Protein AF-A0A938B2S0-F1 (afdb_monomer_lite)

Structure (mmCIF, N/CA/C/O backbone):
data_AF-A0A938B2S0-F1
#
_entry.id   AF-A0A938B2S0-F1
#
loop_
_atom_site.group_PDB
_atom_site.id
_atom_site.type_symbol
_atom_site.label_atom_id
_atom_site.label_alt_id
_atom_site.label_comp_id
_atom_site.label_asym_id
_atom_site.label_entity_id
_atom_site.label_seq_id
_atom_site.pdbx_PDB_ins_code
_atom_site.Cartn_x
_atom_site.Cartn_y
_atom_site.Cartn_z
_atom_site.occupancy
_atom_site.B_iso_or_equiv
_atom_site.auth_seq_id
_atom_site.auth_comp_id
_atom_site.auth_asym_id
_atom_site.auth_atom_id
_atom_site.pdbx_PDB_model_num
ATOM 1 N N . MET A 1 1 ? -19.448 9.445 3.130 1.00 45.41 1 MET A N 1
ATOM 2 C CA . MET A 1 1 ? -18.515 8.321 3.350 1.00 45.41 1 MET A CA 1
ATOM 3 C C . MET A 1 1 ? -17.276 8.804 4.114 1.00 45.41 1 MET A C 1
ATOM 5 O O . MET A 1 1 ? -16.205 8.912 3.548 1.00 45.41 1 MET A O 1
ATOM 9 N N . ARG A 1 2 ? -17.427 9.226 5.378 1.00 51.12 2 ARG A N 1
ATOM 10 C CA . ARG A 1 2 ? -16.297 9.664 6.237 1.00 51.12 2 ARG A CA 1
ATOM 11 C C . ARG A 1 2 ? -16.435 9.142 7.668 1.00 51.12 2 ARG A C 1
ATOM 13 O O . ARG A 1 2 ? -15.452 8.711 8.243 1.00 51.12 2 ARG A O 1
ATOM 20 N N . ALA A 1 3 ? -17.669 9.067 8.170 1.00 54.56 3 ALA A N 1
ATOM 21 C CA . ALA A 1 3 ? -17.962 8.637 9.538 1.00 54.56 3 ALA A CA 1
ATOM 22 C C . ALA A 1 3 ? -17.474 7.218 9.897 1.00 54.56 3 ALA A C 1
ATOM 24 O O . ALA A 1 3 ? -17.129 6.984 11.046 1.00 54.56 3 ALA A O 1
ATOM 25 N N . TYR A 1 4 ? -17.391 6.289 8.935 1.00 53.88 4 TYR A N 1
ATOM 26 C CA . TYR A 1 4 ? -16.957 4.912 9.216 1.00 53.88 4 TYR A CA 1
ATOM 27 C C . TYR A 1 4 ? -15.473 4.789 9.590 1.00 53.88 4 TYR A C 1
ATOM 29 O O . TYR A 1 4 ? -15.117 3.897 10.347 1.00 53.88 4 TYR A O 1
ATOM 37 N N . PHE A 1 5 ? -14.617 5.687 9.094 1.00 55.47 5 PHE A N 1
ATOM 38 C CA . PHE A 1 5 ? -13.174 5.655 9.369 1.00 55.47 5 PHE A CA 1
ATOM 39 C C . PHE A 1 5 ? -12.789 6.356 10.680 1.00 55.47 5 PHE A C 1
ATOM 41 O O . PHE A 1 5 ? -11.647 6.245 11.113 1.00 55.47 5 PHE A O 1
ATOM 48 N N . GLU A 1 6 ? -13.719 7.098 11.289 1.00 59.97 6 GLU A N 1
ATOM 49 C CA . GLU A 1 6 ? -13.510 7.810 12.558 1.00 59.97 6 GLU A CA 1
ATOM 50 C C . GLU A 1 6 ? -14.090 7.051 13.761 1.00 59.97 6 GLU A C 1
ATOM 52 O O . GLU A 1 6 ? -13.940 7.495 14.900 1.00 59.97 6 GLU A O 1
ATOM 57 N N . LEU A 1 7 ? -14.754 5.912 13.528 1.00 65.38 7 LEU A N 1
ATOM 58 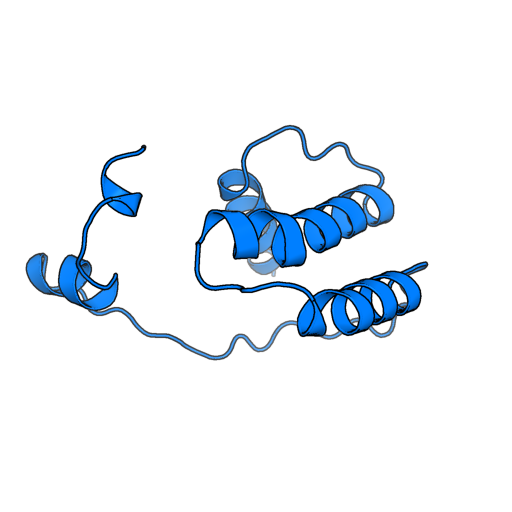C CA . LEU A 1 7 ? -15.275 5.077 14.603 1.00 65.38 7 LEU A CA 1
ATOM 59 C C . LEU A 1 7 ? -14.099 4.453 15.372 1.00 65.38 7 LEU A C 1
ATOM 61 O O . LEU A 1 7 ? -13.256 3.799 14.762 1.00 65.38 7 LEU A O 1
ATOM 65 N N . PRO A 1 8 ? -14.036 4.621 16.705 1.00 61.44 8 PRO A N 1
ATOM 66 C CA . PRO A 1 8 ? -12.963 4.072 17.535 1.00 61.44 8 PRO A CA 1
ATOM 67 C C . PRO A 1 8 ? -13.091 2.556 17.765 1.00 61.44 8 PRO A C 1
ATOM 69 O O . PRO A 1 8 ? -12.354 2.010 18.581 1.00 61.44 8 PRO A O 1
ATOM 72 N N . TYR A 1 9 ? -14.044 1.911 17.093 1.00 65.81 9 TYR A N 1
ATOM 73 C CA . TYR A 1 9 ? -14.421 0.514 17.268 1.00 65.81 9 TYR A CA 1
ATOM 74 C C . TYR A 1 9 ? -13.896 -0.307 16.098 1.00 65.81 9 TYR A C 1
ATOM 76 O O . TYR A 1 9 ? -13.929 0.148 14.947 1.00 65.81 9 TYR A O 1
ATOM 84 N N . ASP A 1 10 ? -13.429 -1.517 16.385 1.00 68.75 10 ASP A N 1
ATOM 85 C CA . ASP A 1 10 ? -12.969 -2.416 15.335 1.00 68.75 10 ASP A CA 1
ATOM 86 C C . ASP A 1 10 ? -14.155 -2.842 14.441 1.00 68.75 10 ASP A C 1
ATOM 88 O O . ASP A 1 10 ? -15.323 -2.839 14.838 1.00 68.75 10 ASP A O 1
ATOM 92 N N . THR A 1 11 ? -13.878 -3.155 13.172 1.00 72.12 11 THR A N 1
ATOM 93 C CA . THR A 1 11 ? -14.922 -3.423 12.161 1.00 72.12 11 THR A CA 1
ATOM 94 C C . THR A 1 11 ? -15.854 -4.574 12.554 1.00 72.12 11 THR A C 1
ATOM 96 O O . THR A 1 11 ? -17.040 -4.553 12.236 1.00 72.12 11 THR A O 1
ATOM 99 N N . ASP A 1 12 ? -15.328 -5.577 13.243 1.00 74.19 12 ASP A N 1
ATOM 100 C CA . ASP A 1 12 ? -16.071 -6.699 13.806 1.00 74.19 12 ASP A CA 1
ATOM 101 C C . ASP A 1 12 ? -16.993 -6.289 14.962 1.00 74.19 12 ASP A C 1
ATOM 103 O O . ASP A 1 12 ? -18.110 -6.798 15.030 1.00 74.19 12 ASP A O 1
ATOM 107 N N . GLU A 1 13 ? -16.591 -5.337 15.807 1.00 71.94 13 GLU A N 1
ATOM 108 C CA . GLU A 1 13 ? -17.453 -4.781 16.862 1.00 71.94 13 GLU A CA 1
ATOM 109 C C . GLU A 1 13 ? -18.625 -3.995 16.266 1.00 71.94 13 GLU A C 1
ATOM 111 O O . GLU A 1 13 ? -19.769 -4.185 16.676 1.00 71.94 13 GLU A O 1
ATOM 116 N N . ILE A 1 14 ? -18.354 -3.177 15.244 1.00 79.12 14 ILE A N 1
ATOM 117 C CA . ILE A 1 14 ? -19.389 -2.415 14.532 1.00 79.12 14 ILE A CA 1
ATOM 118 C C . ILE A 1 14 ? -20.412 -3.366 13.900 1.00 79.12 14 ILE A C 1
ATOM 120 O O . ILE A 1 14 ? -21.613 -3.142 14.011 1.00 79.12 14 ILE A O 1
ATOM 124 N N . LEU A 1 15 ? -19.956 -4.428 13.230 1.00 76.75 15 LEU A N 1
ATOM 125 C CA . LEU A 1 15 ? -20.843 -5.376 12.545 1.00 76.75 15 LEU A CA 1
ATOM 126 C C . LEU A 1 15 ? -21.660 -6.232 13.525 1.00 76.75 15 LEU A C 1
ATOM 128 O O . LEU A 1 15 ? -22.826 -6.526 13.250 1.00 76.75 15 LEU A O 1
ATOM 132 N N . ALA A 1 16 ? -21.100 -6.556 14.694 1.00 81.19 16 ALA A N 1
ATOM 133 C CA . ALA A 1 16 ? -21.799 -7.310 15.729 1.00 81.19 16 ALA A CA 1
ATOM 134 C C . ALA A 1 16 ? -23.032 -6.572 16.287 1.00 81.19 16 ALA A C 1
ATOM 136 O O . ALA A 1 16 ? -24.013 -7.230 16.642 1.00 81.19 16 ALA A O 1
ATOM 137 N N . GLU A 1 17 ? -23.041 -5.231 16.317 1.00 81.50 17 GLU A N 1
ATOM 138 C CA . GLU A 1 17 ? -24.219 -4.447 16.738 1.00 81.50 17 GLU A CA 1
ATOM 139 C C . GLU A 1 17 ? -25.437 -4.651 15.824 1.00 81.50 17 GLU A C 1
ATOM 141 O O . GLU A 1 17 ? -26.580 -4.525 16.268 1.00 81.50 17 GLU A O 1
ATOM 146 N N . PHE A 1 18 ? -25.210 -5.016 14.562 1.00 82.62 18 PHE A N 1
ATOM 147 C CA . PHE A 1 18 ? -26.267 -5.285 13.587 1.00 82.62 18 PHE A CA 1
ATOM 148 C C . PHE A 1 18 ? -26.660 -6.769 13.525 1.00 82.62 18 PHE A C 1
ATOM 150 O O . PHE A 1 18 ? -27.551 -7.138 12.762 1.00 82.62 18 PHE A O 1
ATOM 157 N N . GLY A 1 19 ? -26.040 -7.615 14.356 1.00 81.06 19 GLY A N 1
ATOM 158 C CA . GLY A 1 19 ? -26.232 -9.066 14.341 1.00 81.06 19 GLY A CA 1
ATOM 159 C C . GLY A 1 19 ? -25.447 -9.785 13.240 1.00 81.06 19 GLY A C 1
ATOM 160 O O . GLY A 1 19 ? -25.680 -10.974 13.025 1.00 81.06 19 GLY A O 1
ATOM 161 N N . ASP A 1 20 ? -24.519 -9.092 12.572 1.00 77.12 20 ASP A N 1
ATOM 162 C CA . ASP A 1 20 ? -23.661 -9.646 11.528 1.00 77.12 20 ASP A CA 1
ATOM 163 C C . ASP A 1 20 ? -22.289 -10.067 12.081 1.00 77.12 20 ASP A C 1
ATOM 165 O O . ASP A 1 20 ? -21.778 -9.525 13.060 1.00 77.12 20 ASP A O 1
ATOM 169 N N . THR A 1 21 ? -21.658 -11.049 11.434 1.00 72.81 21 THR A N 1
ATOM 170 C CA . THR A 1 21 ? -20.332 -11.556 11.822 1.00 72.81 21 THR A CA 1
ATOM 171 C C . THR A 1 21 ? -19.302 -11.311 10.728 1.00 72.81 21 THR A C 1
ATOM 173 O O . THR A 1 21 ? -19.490 -11.730 9.584 1.00 72.81 21 THR A O 1
ATOM 176 N N . PHE A 1 22 ? -18.168 -10.708 11.084 1.00 73.19 22 PHE A N 1
ATOM 177 C CA . PHE A 1 22 ? -17.044 -10.502 10.175 1.00 73.19 22 PHE A CA 1
ATOM 178 C C . PHE A 1 22 ? -16.090 -11.700 10.188 1.00 73.19 22 PHE A C 1
ATOM 180 O O . PHE A 1 22 ? -15.561 -12.072 11.233 1.00 73.19 22 PHE A O 1
ATOM 187 N N . THR A 1 23 ? -15.827 -12.292 9.021 1.00 73.00 23 THR A N 1
ATOM 188 C CA . THR A 1 23 ? -14.876 -13.408 8.899 1.00 73.00 23 THR A CA 1
ATOM 189 C C . THR A 1 23 ? -13.728 -13.033 7.972 1.00 73.00 23 THR A C 1
ATOM 191 O O . THR A 1 23 ? -13.938 -12.692 6.810 1.00 73.00 23 THR A O 1
ATOM 194 N N . ARG A 1 24 ? -12.487 -13.154 8.457 1.00 74.38 24 ARG A N 1
ATOM 195 C CA . ARG A 1 24 ? -11.281 -13.061 7.622 1.00 74.38 24 ARG A CA 1
ATOM 196 C C . ARG A 1 24 ? -10.872 -14.444 7.140 1.00 74.38 24 ARG A C 1
ATOM 198 O O . ARG A 1 24 ? -10.303 -15.231 7.893 1.00 74.38 24 ARG A O 1
ATOM 205 N N . THR A 1 25 ? -11.109 -14.722 5.866 1.00 75.31 25 THR A N 1
ATOM 206 C CA . THR A 1 25 ? -10.636 -15.945 5.210 1.00 75.31 25 THR A CA 1
ATOM 207 C C . THR A 1 25 ? -9.456 -15.654 4.298 1.00 75.31 25 THR A C 1
ATOM 209 O O . THR A 1 25 ? -9.396 -14.618 3.636 1.00 75.31 25 THR A O 1
ATOM 212 N N . ARG A 1 26 ? -8.508 -16.590 4.220 1.00 70.06 26 ARG A N 1
ATOM 213 C CA . ARG A 1 26 ? -7.394 -16.488 3.276 1.00 70.06 26 ARG A CA 1
ATOM 214 C C . ARG A 1 26 ? -7.916 -16.724 1.860 1.00 70.06 26 ARG A C 1
ATOM 216 O O . ARG A 1 26 ? -8.351 -17.828 1.549 1.00 70.06 26 ARG A O 1
ATOM 223 N N . LEU A 1 27 ? -7.845 -15.708 1.008 1.00 68.06 27 LEU A N 1
ATOM 224 C CA . LEU A 1 27 ? -8.190 -15.846 -0.405 1.00 68.06 27 LEU A CA 1
ATOM 225 C C . LEU A 1 27 ? -7.105 -16.655 -1.129 1.00 68.06 27 LEU A C 1
ATOM 227 O O . LEU A 1 27 ? -5.921 -16.303 -1.099 1.00 68.06 27 LEU A O 1
ATOM 231 N N . ALA A 1 28 ? -7.506 -17.747 -1.777 1.00 68.81 28 ALA A N 1
ATOM 232 C CA . ALA A 1 28 ? -6.651 -18.509 -2.679 1.00 68.81 28 ALA A CA 1
ATOM 233 C C . ALA A 1 28 ? -6.700 -17.866 -4.071 1.00 68.81 28 ALA A C 1
ATOM 235 O O . ALA A 1 28 ? -7.398 -18.334 -4.963 1.00 68.81 28 ALA A O 1
ATOM 236 N N . LEU A 1 29 ? -5.987 -16.752 -4.234 1.00 67.75 29 LEU A N 1
ATOM 237 C CA . LEU A 1 29 ? -5.939 -16.052 -5.516 1.00 67.75 29 LEU A CA 1
ATOM 238 C C . LEU A 1 29 ? -5.131 -16.865 -6.546 1.00 67.75 29 LEU A C 1
ATOM 240 O O . LEU A 1 29 ? -4.079 -17.418 -6.188 1.00 67.75 29 LEU A O 1
ATOM 244 N N . PRO A 1 30 ? -5.583 -16.934 -7.814 1.00 71.00 30 PRO A N 1
ATOM 245 C CA . PRO A 1 30 ? -4.845 -17.612 -8.869 1.00 71.00 30 PRO A CA 1
ATOM 246 C C . PRO A 1 30 ? -3.456 -16.988 -9.017 1.00 71.00 30 PRO A C 1
ATOM 248 O O . PRO A 1 30 ? -3.292 -15.769 -9.099 1.00 71.00 30 PRO A O 1
ATOM 251 N N . ARG A 1 31 ? -2.426 -17.837 -9.023 1.00 73.75 31 ARG A N 1
ATOM 252 C CA . ARG A 1 31 ? -1.041 -17.387 -9.167 1.00 73.75 31 ARG A CA 1
ATOM 253 C C . ARG A 1 31 ? -0.707 -17.248 -10.640 1.00 73.75 31 ARG A C 1
ATOM 255 O O . ARG A 1 31 ? -0.761 -18.213 -11.395 1.00 73.75 31 ARG A O 1
ATOM 262 N N . SER A 1 32 ? -0.306 -16.049 -11.031 1.00 77.56 32 SER A N 1
ATOM 263 C CA . SER A 1 32 ? 0.308 -15.820 -12.330 1.00 77.56 32 SER A CA 1
ATOM 264 C C . SER A 1 32 ? 1.802 -16.125 -12.248 1.00 77.56 32 SER A C 1
ATOM 266 O O . SER A 1 32 ? 2.475 -15.680 -11.322 1.00 77.56 32 SER A O 1
ATOM 268 N N . HIS A 1 33 ? 2.327 -16.865 -13.224 1.00 80.56 33 HIS A N 1
ATOM 269 C CA . HIS A 1 33 ? 3.773 -17.035 -13.425 1.00 80.56 33 HIS A CA 1
ATOM 270 C C . HIS A 1 33 ? 4.331 -16.001 -14.415 1.00 80.56 33 HIS A C 1
ATOM 272 O O . HIS A 1 33 ? 5.475 -16.108 -14.848 1.00 80.56 33 HIS A O 1
ATOM 278 N N . ARG A 1 34 ? 3.514 -15.021 -14.828 1.00 82.06 34 ARG A N 1
ATOM 279 C CA . ARG A 1 34 ? 3.968 -13.956 -15.721 1.00 82.06 34 ARG A CA 1
ATOM 280 C C . ARG A 1 34 ? 4.976 -13.087 -14.990 1.00 82.06 34 ARG A C 1
ATOM 282 O O . ARG A 1 34 ? 4.721 -12.639 -13.874 1.00 82.06 34 ARG A O 1
ATOM 289 N N . GLU A 1 35 ? 6.080 -12.799 -15.661 1.00 81.38 35 GLU A N 1
ATOM 290 C CA . GLU A 1 35 ? 7.013 -11.787 -15.194 1.00 81.38 35 GLU A CA 1
ATOM 291 C C . GLU A 1 35 ? 6.352 -10.414 -15.307 1.00 81.38 35 GLU A C 1
ATOM 293 O O . GLU A 1 35 ? 6.005 -9.952 -16.395 1.00 81.38 35 GLU A O 1
ATOM 298 N N . LEU A 1 36 ? 6.133 -9.778 -14.157 1.00 84.12 36 LEU A N 1
ATOM 299 C CA . LEU A 1 36 ? 5.589 -8.431 -14.087 1.00 84.12 36 LEU A CA 1
ATOM 300 C C . LEU A 1 36 ? 6.756 -7.438 -14.013 1.00 84.12 36 LEU A C 1
ATOM 302 O O . LEU A 1 36 ? 7.471 -7.408 -13.0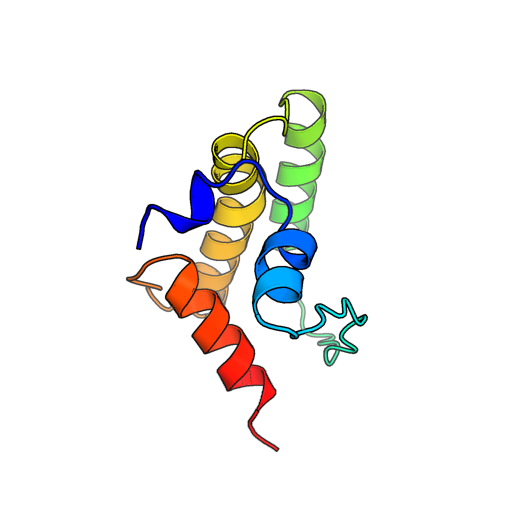03 1.00 84.12 36 LEU A O 1
ATOM 306 N N . PRO A 1 37 ? 6.977 -6.619 -15.056 1.00 83.75 37 PRO A N 1
ATOM 307 C CA . PRO A 1 37 ? 8.093 -5.688 -15.075 1.00 83.75 37 PRO A CA 1
ATOM 308 C C . PRO A 1 37 ? 7.994 -4.687 -13.918 1.00 83.75 37 PRO A C 1
ATOM 310 O O . PRO A 1 37 ? 6.961 -4.060 -13.676 1.00 83.75 37 PRO A O 1
ATOM 313 N N . GLY A 1 38 ? 9.100 -4.536 -13.188 1.00 85.44 38 GLY A N 1
ATOM 314 C CA . GLY A 1 38 ? 9.206 -3.610 -12.061 1.00 85.44 38 GLY A CA 1
ATOM 315 C C . GLY A 1 38 ? 8.611 -4.105 -10.738 1.00 85.44 38 GLY A C 1
ATOM 316 O O . GLY A 1 38 ? 8.651 -3.353 -9.766 1.00 85.44 38 GLY A O 1
ATOM 317 N N . LEU A 1 39 ? 8.117 -5.349 -10.656 1.00 88.88 39 LEU A N 1
ATOM 318 C CA . LEU A 1 39 ? 7.659 -5.934 -9.388 1.00 88.88 39 LEU A CA 1
ATOM 319 C C . LEU A 1 39 ? 8.808 -6.080 -8.377 1.00 88.88 39 LEU A C 1
ATOM 321 O O . LEU A 1 39 ? 8.653 -5.714 -7.217 1.00 88.88 39 LEU A O 1
ATOM 325 N N . GLN A 1 40 ? 9.982 -6.532 -8.828 1.00 89.56 40 GLN A N 1
ATOM 326 C CA . GLN A 1 40 ? 11.176 -6.632 -7.979 1.00 89.56 40 GLN A CA 1
ATOM 327 C C . GLN A 1 40 ? 11.625 -5.259 -7.457 1.00 89.56 40 GLN A C 1
ATOM 329 O O . GLN A 1 40 ? 11.975 -5.124 -6.289 1.00 89.56 40 GLN A O 1
ATOM 334 N N . ALA A 1 41 ? 11.569 -4.227 -8.302 1.00 91.50 41 ALA A N 1
ATOM 335 C CA . ALA A 1 41 ? 11.911 -2.864 -7.902 1.00 91.50 41 ALA A CA 1
ATOM 336 C C . ALA A 1 41 ? 10.918 -2.307 -6.868 1.00 91.50 41 ALA A C 1
ATOM 338 O O . ALA A 1 41 ? 11.331 -1.676 -5.898 1.00 91.50 41 ALA A O 1
ATOM 339 N N . LEU A 1 42 ? 9.616 -2.580 -7.037 1.00 90.50 42 LEU A N 1
ATOM 340 C CA . LEU A 1 42 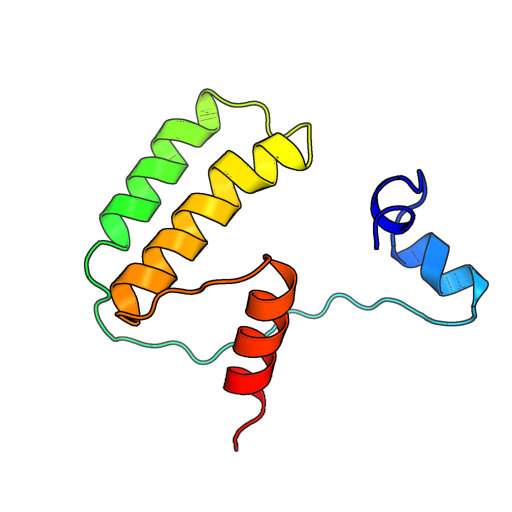? 8.596 -2.219 -6.049 1.00 90.50 42 LEU A CA 1
ATOM 341 C C . LEU A 1 42 ? 8.856 -2.912 -4.705 1.00 90.50 42 LEU A C 1
ATOM 343 O O . LEU A 1 42 ? 8.804 -2.261 -3.666 1.00 90.50 42 LEU A O 1
ATOM 347 N N . GLN A 1 43 ? 9.167 -4.210 -4.724 1.00 89.75 43 GLN A N 1
ATOM 348 C CA . GLN A 1 43 ? 9.501 -4.956 -3.513 1.00 89.75 43 GLN A CA 1
ATOM 349 C C . GLN A 1 43 ? 10.699 -4.329 -2.787 1.00 89.75 43 GLN A C 1
ATOM 351 O O . GLN A 1 43 ? 10.602 -4.024 -1.602 1.00 89.75 43 GLN A O 1
ATOM 356 N N . GLN A 1 44 ? 11.792 -4.072 -3.509 1.00 92.69 44 GLN A N 1
ATOM 357 C CA . GLN A 1 44 ? 12.992 -3.448 -2.948 1.00 92.69 44 GLN A CA 1
ATOM 358 C C . GLN A 1 44 ? 12.704 -2.065 -2.355 1.00 92.69 44 GLN A C 1
ATOM 360 O O . GLN A 1 44 ? 13.207 -1.743 -1.284 1.00 92.69 44 GLN A O 1
ATOM 365 N N . GLN A 1 45 ? 11.875 -1.253 -3.017 1.00 91.44 45 GLN A N 1
ATOM 366 C CA . GLN A 1 45 ? 11.473 0.057 -2.505 1.00 91.44 45 GLN A CA 1
ATOM 367 C C . GLN A 1 45 ? 10.702 -0.062 -1.184 1.00 91.44 45 GLN A C 1
ATOM 369 O O . GLN A 1 45 ? 10.988 0.678 -0.240 1.00 91.44 45 GLN A O 1
ATOM 374 N N . LEU A 1 46 ? 9.725 -0.970 -1.112 1.00 89.50 46 LEU A N 1
ATOM 375 C CA . LEU A 1 46 ? 8.928 -1.186 0.096 1.00 89.50 46 LEU A CA 1
ATOM 376 C C . LEU A 1 46 ? 9.811 -1.681 1.247 1.00 89.50 46 LEU A C 1
ATOM 378 O O . LEU A 1 46 ? 9.779 -1.107 2.333 1.00 89.50 46 LEU A O 1
ATOM 382 N N . GLU A 1 47 ? 10.655 -2.681 0.992 1.00 90.69 47 GLU A N 1
ATOM 383 C CA . GLU A 1 47 ? 11.603 -3.222 1.973 1.00 90.69 47 GLU A CA 1
ATOM 384 C C . GLU A 1 47 ? 12.609 -2.169 2.454 1.00 90.69 47 GLU A C 1
ATOM 386 O O . GLU A 1 47 ? 12.922 -2.124 3.641 1.00 90.69 47 GLU A O 1
ATOM 391 N N . ALA A 1 48 ? 13.074 -1.286 1.567 1.00 89.25 48 ALA A N 1
ATOM 392 C CA . ALA A 1 48 ? 13.980 -0.201 1.928 1.00 89.25 48 ALA A CA 1
ATOM 393 C C . ALA A 1 48 ? 13.292 0.905 2.736 1.00 89.25 48 ALA A C 1
ATOM 395 O O . ALA A 1 48 ? 13.945 1.547 3.549 1.00 89.25 48 ALA A O 1
ATOM 396 N N . THR A 1 49 ? 11.997 1.144 2.521 1.00 85.62 49 THR A N 1
ATOM 397 C CA . THR A 1 49 ? 11.262 2.246 3.166 1.00 85.62 49 THR A CA 1
ATOM 398 C C . THR A 1 49 ? 10.721 1.842 4.538 1.00 85.62 49 THR A C 1
ATOM 400 O O . THR A 1 49 ? 10.736 2.653 5.462 1.00 85.62 49 THR A O 1
ATOM 403 N N . LEU A 1 50 ? 10.297 0.582 4.694 1.00 84.88 50 LEU A N 1
ATOM 404 C CA . LEU A 1 50 ? 9.695 0.031 5.916 1.00 84.88 50 LEU A CA 1
ATOM 405 C C . LEU A 1 50 ? 10.468 0.325 7.221 1.00 84.88 50 LEU A C 1
ATOM 407 O O . LEU A 1 50 ? 9.818 0.662 8.208 1.00 84.88 50 LEU A O 1
ATOM 411 N N . PRO A 1 51 ? 11.813 0.250 7.277 1.00 86.81 51 PRO A N 1
ATOM 412 C CA . PRO A 1 51 ? 12.562 0.545 8.501 1.00 86.81 51 PRO A CA 1
ATOM 413 C C . PRO A 1 51 ? 12.529 2.017 8.932 1.00 86.81 51 PRO A C 1
ATOM 415 O O . PRO A 1 51 ? 12.799 2.316 10.093 1.00 86.81 51 PRO A O 1
ATOM 418 N N . TYR A 1 52 ? 12.237 2.940 8.012 1.00 83.19 52 TYR A N 1
ATOM 419 C CA . TYR A 1 52 ? 12.336 4.387 8.240 1.00 83.19 52 TYR A CA 1
ATOM 420 C C . TYR A 1 52 ? 10.981 5.057 8.471 1.00 83.19 52 TYR A C 1
ATOM 422 O O . TYR A 1 52 ? 10.911 6.281 8.581 1.00 83.19 52 TYR A O 1
ATOM 430 N N . VAL A 1 53 ? 9.904 4.275 8.528 1.00 76.69 53 VAL A N 1
ATOM 431 C CA . VAL A 1 53 ? 8.539 4.790 8.571 1.00 76.69 53 VAL A CA 1
ATOM 432 C C . VAL A 1 53 ? 7.699 4.091 9.627 1.00 76.69 53 VAL A C 1
ATOM 434 O O . VAL A 1 53 ? 7.666 2.867 9.734 1.00 76.69 53 VAL A O 1
ATOM 437 N N . THR A 1 54 ? 6.964 4.884 10.399 1.00 73.56 54 THR A N 1
ATOM 438 C CA . THR A 1 54 ? 6.029 4.363 11.392 1.00 73.56 54 THR A CA 1
ATOM 439 C C . THR A 1 54 ? 4.668 4.170 10.733 1.00 73.56 54 THR A C 1
ATOM 441 O O . THR A 1 54 ? 3.976 5.135 10.419 1.00 73.56 54 THR A O 1
ATOM 444 N N . LEU A 1 55 ? 4.247 2.918 10.547 1.00 75.94 55 LEU A N 1
ATOM 445 C CA . LEU A 1 55 ? 2.922 2.564 10.012 1.00 75.94 55 LEU A CA 1
ATOM 446 C C . LEU A 1 55 ? 1.802 2.707 11.063 1.00 75.94 55 LEU A C 1
ATOM 448 O O . LEU A 1 55 ? 0.853 1.925 11.091 1.00 75.94 55 LEU A O 1
ATOM 452 N N . SER A 1 56 ? 1.934 3.671 11.974 1.00 72.94 56 SER A N 1
ATOM 453 C CA . SER A 1 56 ? 1.037 3.865 13.116 1.00 72.94 56 SER A CA 1
ATOM 454 C C . SER A 1 56 ? -0.259 4.594 12.759 1.00 72.94 56 SER A C 1
ATOM 456 O O . SER A 1 56 ? -1.186 4.580 13.562 1.00 72.94 56 SER A O 1
ATOM 458 N N . SER A 1 57 ? -0.349 5.206 11.574 1.00 68.75 57 SER A N 1
ATOM 459 C CA . SER A 1 57 ? -1.571 5.838 11.069 1.00 68.75 57 SER A CA 1
ATOM 460 C C . SER A 1 57 ? -2.036 5.205 9.761 1.00 68.75 57 SER A C 1
ATOM 462 O O . SER A 1 57 ? -1.230 4.730 8.957 1.00 68.75 57 SER A O 1
ATOM 464 N N . GLU A 1 58 ? -3.346 5.239 9.522 1.00 70.31 58 GLU A N 1
ATOM 465 C CA . GLU A 1 58 ? -3.935 4.784 8.258 1.00 70.31 58 GLU A CA 1
ATOM 466 C C . GLU A 1 58 ? -3.410 5.579 7.058 1.00 70.31 58 GLU A C 1
ATOM 468 O O . GLU A 1 58 ? -3.160 5.001 6.003 1.00 70.31 58 GLU A O 1
ATOM 473 N N . THR A 1 59 ? -3.145 6.878 7.227 1.00 69.38 59 THR A N 1
ATOM 474 C CA . THR A 1 59 ? -2.514 7.708 6.190 1.00 69.38 59 THR A CA 1
ATOM 475 C C . THR A 1 59 ? -1.120 7.198 5.837 1.00 69.38 59 THR A C 1
ATOM 477 O O . THR A 1 59 ? -0.832 6.991 4.662 1.00 69.38 59 THR A O 1
ATOM 480 N N . ALA A 1 60 ? -0.278 6.907 6.838 1.00 70.69 60 ALA A N 1
ATOM 481 C CA . ALA A 1 60 ? 1.062 6.373 6.602 1.00 70.69 60 ALA A CA 1
ATOM 482 C C . ALA A 1 60 ? 0.999 5.011 5.896 1.00 70.69 60 ALA A C 1
ATOM 484 O O . ALA A 1 60 ? 1.712 4.785 4.922 1.00 70.69 60 ALA A O 1
ATOM 485 N N . LYS A 1 61 ? 0.094 4.119 6.319 1.00 75.12 61 LYS A N 1
ATOM 486 C CA . LYS A 1 61 ? -0.135 2.836 5.635 1.00 75.12 61 LYS A CA 1
ATOM 487 C C . LYS A 1 61 ? -0.568 3.040 4.180 1.00 75.12 61 LYS A C 1
ATOM 489 O O . LYS A 1 61 ? -0.038 2.368 3.292 1.00 75.12 61 LYS A O 1
ATOM 494 N N . ARG A 1 62 ? -1.491 3.973 3.919 1.00 78.88 62 ARG A N 1
ATOM 495 C CA . ARG A 1 62 ? -1.977 4.275 2.565 1.00 78.88 62 ARG A CA 1
ATOM 496 C C . ARG A 1 62 ? -0.870 4.793 1.661 1.00 78.88 62 ARG A C 1
ATOM 498 O O . ARG A 1 62 ? -0.703 4.275 0.565 1.00 78.88 62 ARG A O 1
ATOM 505 N N . GLU A 1 63 ? -0.107 5.777 2.108 1.00 79.62 63 GLU A N 1
ATOM 506 C CA . GLU A 1 63 ? 0.897 6.432 1.266 1.00 79.62 63 GLU A CA 1
ATOM 507 C C . GLU A 1 63 ? 2.136 5.563 1.036 1.00 79.62 63 GLU A C 1
ATOM 509 O O . GLU A 1 63 ? 2.719 5.591 -0.044 1.00 79.62 63 GLU A O 1
ATOM 514 N N . ILE A 1 64 ? 2.529 4.767 2.031 1.00 83.75 64 ILE A N 1
ATOM 515 C CA . ILE A 1 64 ? 3.797 4.030 2.001 1.00 83.75 64 ILE A CA 1
ATOM 516 C C . ILE A 1 64 ? 3.625 2.630 1.425 1.00 83.75 64 ILE A C 1
ATOM 518 O O . ILE A 1 64 ? 4.516 2.147 0.730 1.00 83.75 64 ILE A O 1
ATOM 522 N N . LEU A 1 65 ? 2.506 1.962 1.715 1.00 81.50 65 LEU A N 1
ATOM 523 C CA . LEU A 1 65 ? 2.272 0.593 1.259 1.00 81.50 65 LEU A CA 1
ATOM 524 C C . LEU A 1 65 ? 1.294 0.549 0.094 1.00 81.50 65 LEU A C 1
ATOM 526 O O . LEU A 1 65 ? 1.584 -0.069 -0.925 1.00 81.50 65 LEU A O 1
ATOM 530 N N . ILE A 1 66 ? 0.138 1.198 0.228 1.00 81.44 66 ILE A N 1
ATOM 531 C CA . ILE A 1 66 ? -0.965 1.014 -0.722 1.00 81.44 66 ILE A CA 1
ATOM 532 C C . ILE A 1 66 ? -0.706 1.790 -2.019 1.00 81.44 66 ILE A C 1
ATOM 534 O O . ILE A 1 66 ? -0.761 1.204 -3.098 1.00 81.44 66 ILE A O 1
ATOM 538 N N . ALA A 1 67 ? -0.362 3.076 -1.941 1.00 83.62 67 ALA A N 1
ATOM 539 C CA . ALA A 1 67 ? -0.183 3.932 -3.113 1.00 83.62 67 ALA A CA 1
ATOM 540 C C . ALA A 1 67 ? 0.898 3.425 -4.095 1.00 83.62 67 ALA A C 1
ATOM 542 O O . ALA A 1 67 ? 0.615 3.374 -5.295 1.00 83.62 67 ALA A O 1
ATOM 543 N N . PRO A 1 68 ? 2.091 2.962 -3.657 1.00 85.56 68 PRO A N 1
ATOM 544 C CA . PRO A 1 68 ? 3.096 2.424 -4.576 1.00 85.56 68 PRO A CA 1
ATOM 545 C C . PRO A 1 68 ? 2.641 1.143 -5.287 1.00 85.56 68 PRO A C 1
ATOM 547 O O . PRO A 1 68 ? 2.982 0.922 -6.451 1.00 85.56 68 PRO A O 1
ATOM 550 N N . ILE A 1 69 ? 1.852 0.305 -4.606 1.00 87.25 69 ILE A N 1
ATOM 551 C CA . ILE A 1 69 ? 1.282 -0.914 -5.189 1.00 87.25 69 ILE A CA 1
ATOM 552 C C . ILE A 1 69 ? 0.240 -0.549 -6.247 1.00 87.25 69 ILE A C 1
ATOM 554 O O . ILE A 1 69 ? 0.302 -1.068 -7.360 1.00 87.25 69 ILE A O 1
ATOM 558 N N . LEU A 1 70 ? -0.676 0.372 -5.936 1.00 82.81 70 LEU A N 1
ATOM 559 C CA . LEU A 1 70 ? -1.703 0.821 -6.878 1.00 82.81 70 LEU A CA 1
ATOM 560 C C . LEU A 1 70 ? -1.085 1.469 -8.119 1.00 82.81 70 LEU A C 1
ATOM 562 O O . LEU A 1 70 ? -1.412 1.075 -9.235 1.00 82.81 70 LEU A O 1
ATOM 566 N N . SER A 1 71 ? -0.098 2.348 -7.939 1.00 83.12 71 SER A N 1
ATOM 567 C CA . SER A 1 71 ? 0.631 2.953 -9.058 1.00 83.12 71 SER A CA 1
ATOM 568 C C . SER A 1 71 ? 1.330 1.902 -9.933 1.00 83.12 71 SER A C 1
ATOM 570 O O . SER A 1 71 ? 1.351 2.004 -11.161 1.00 83.12 71 SER A O 1
ATOM 572 N N . ARG A 1 72 ? 1.857 0.820 -9.341 1.00 86.19 72 ARG A N 1
ATOM 573 C CA . ARG A 1 72 ? 2.402 -0.299 -10.124 1.00 86.19 72 ARG A CA 1
ATOM 574 C C . ARG A 1 72 ? 1.317 -1.014 -10.925 1.00 86.19 72 ARG A C 1
ATOM 576 O O . ARG A 1 72 ? 1.575 -1.367 -12.074 1.00 86.19 72 ARG A O 1
ATOM 583 N N . VAL A 1 73 ? 0.142 -1.237 -10.341 1.00 83.00 73 VAL A N 1
ATOM 584 C CA . VAL A 1 73 ? -1.001 -1.847 -11.036 1.00 83.00 73 VAL A CA 1
ATOM 585 C C . VAL A 1 73 ? -1.445 -0.972 -12.211 1.00 83.00 73 VAL A C 1
ATOM 587 O O . VAL A 1 73 ? -1.601 -1.497 -13.309 1.00 83.00 73 VAL A O 1
ATOM 590 N N . GLU A 1 74 ? -1.540 0.347 -12.036 1.00 80.62 74 GLU A N 1
ATOM 591 C CA . GLU A 1 74 ? -1.844 1.306 -13.115 1.00 80.62 74 GLU A CA 1
ATOM 592 C C . GLU A 1 74 ? -0.882 1.158 -14.296 1.00 80.62 74 GLU A C 1
ATOM 594 O O . GLU A 1 74 ? -1.303 0.991 -15.446 1.00 80.62 74 GLU A O 1
ATOM 599 N N . VAL A 1 75 ? 0.423 1.157 -14.006 1.00 84.25 75 VAL A N 1
ATOM 600 C CA . VAL A 1 75 ? 1.477 1.019 -15.019 1.00 84.25 75 VAL A CA 1
ATOM 601 C C . VAL A 1 75 ? 1.399 -0.337 -15.721 1.00 84.25 75 VAL A C 1
ATOM 603 O O . VAL A 1 75 ? 1.515 -0.397 -16.945 1.00 84.25 75 VAL A O 1
ATOM 606 N N . LEU A 1 76 ? 1.189 -1.426 -14.976 1.00 82.19 76 LEU A N 1
ATOM 607 C CA . LEU A 1 76 ? 1.088 -2.778 -15.537 1.00 82.19 76 LEU A CA 1
ATOM 608 C C . LEU A 1 76 ? -0.156 -2.951 -16.412 1.00 82.19 76 LEU A C 1
ATOM 610 O O . LEU A 1 76 ? -0.093 -3.617 -17.444 1.00 82.19 76 LEU A O 1
ATOM 614 N N . CYS A 1 77 ? -1.275 -2.348 -16.018 1.00 78.69 77 CYS A N 1
ATOM 615 C CA . CYS A 1 77 ? -2.522 -2.397 -16.768 1.00 78.69 77 CYS A CA 1
ATOM 616 C C . CYS A 1 77 ? -2.577 -1.384 -17.920 1.00 78.69 77 CYS A C 1
ATOM 618 O O . CYS A 1 77 ? -3.506 -1.463 -18.722 1.00 78.69 77 CYS A O 1
ATOM 620 N N . GLN A 1 78 ? -1.623 -0.446 -18.010 1.00 75.56 78 GLN A N 1
ATOM 621 C CA . GLN A 1 78 ? -1.648 0.692 -18.942 1.00 75.56 78 GLN A CA 1
ATOM 622 C C . GLN A 1 78 ? -2.973 1.470 -18.887 1.00 75.56 78 GLN A C 1
ATOM 624 O O . GLN A 1 78 ? -3.479 1.956 -19.900 1.00 75.56 78 GLN A O 1
ATOM 629 N N . ARG A 1 79 ? -3.567 1.562 -17.697 1.00 66.88 79 ARG A N 1
ATOM 630 C CA . ARG A 1 79 ? -4.847 2.232 -17.471 1.00 66.88 79 ARG A CA 1
ATOM 631 C C . ARG A 1 79 ? -4.681 3.256 -16.367 1.00 66.88 79 ARG A C 1
ATOM 633 O O . ARG A 1 79 ? -4.118 2.954 -15.321 1.00 66.88 79 ARG A O 1
ATOM 640 N N . LEU A 1 80 ? -5.208 4.454 -16.612 1.00 55.41 80 LEU A N 1
ATOM 641 C CA . LEU A 1 80 ? -5.400 5.443 -15.564 1.00 55.41 80 LEU A CA 1
ATOM 642 C C . LEU A 1 80 ? -6.509 4.914 -14.652 1.00 55.41 80 LEU A C 1
ATOM 644 O O . LEU A 1 80 ? -7.670 4.877 -15.060 1.00 55.41 80 LEU A O 1
ATOM 648 N N . LEU A 1 81 ? -6.148 4.469 -13.453 1.00 58.69 81 LEU A N 1
ATOM 649 C CA . LEU A 1 81 ? -7.121 4.231 -12.396 1.00 58.69 81 LEU A CA 1
ATOM 650 C C . LEU A 1 81 ? -7.487 5.620 -11.876 1.00 58.69 81 LEU A C 1
ATOM 652 O O . LEU A 1 81 ? -6.673 6.289 -11.248 1.00 58.69 81 LEU A O 1
ATOM 656 N N . ARG A 1 82 ? -8.633 6.144 -12.318 1.00 49.88 82 ARG A N 1
ATOM 657 C CA . ARG A 1 82 ? -8.946 7.566 -12.149 1.00 49.88 82 ARG A CA 1
ATOM 658 C C . ARG A 1 82 ? -9.582 7.892 -10.800 1.00 49.88 82 ARG A C 1
ATOM 660 O O . ARG A 1 82 ? -9.681 9.071 -10.488 1.00 49.88 82 ARG A O 1
ATOM 667 N N . ASP A 1 83 ? -9.933 6.897 -9.995 1.00 51.09 83 ASP A N 1
ATOM 668 C CA . ASP A 1 83 ? -10.845 7.104 -8.876 1.00 51.09 83 ASP A CA 1
ATOM 669 C C . ASP A 1 83 ? -10.434 6.338 -7.609 1.00 51.09 83 ASP A C 1
ATOM 671 O O . ASP A 1 83 ? -9.603 5.425 -7.639 1.00 51.09 83 ASP A O 1
ATOM 675 N N . ASP A 1 84 ? -10.990 6.815 -6.490 1.00 53.47 84 ASP A N 1
ATOM 676 C CA . ASP A 1 84 ? -10.725 6.464 -5.093 1.00 53.47 84 ASP A CA 1
ATOM 677 C C . ASP A 1 84 ? -10.418 4.974 -4.848 1.00 53.47 84 ASP A C 1
ATOM 679 O O . ASP A 1 84 ? -10.959 4.080 -5.494 1.00 53.47 84 ASP A O 1
ATOM 683 N N . VAL A 1 85 ? -9.596 4.694 -3.826 1.00 54.09 85 VAL A N 1
ATOM 684 C CA . VAL A 1 85 ? -9.176 3.335 -3.404 1.00 54.09 85 VAL A CA 1
ATOM 685 C C . VAL A 1 85 ? -10.348 2.336 -3.283 1.00 54.09 85 VAL A C 1
ATOM 687 O O . VAL A 1 85 ? -10.137 1.134 -3.431 1.00 54.09 85 VAL A O 1
ATOM 690 N N 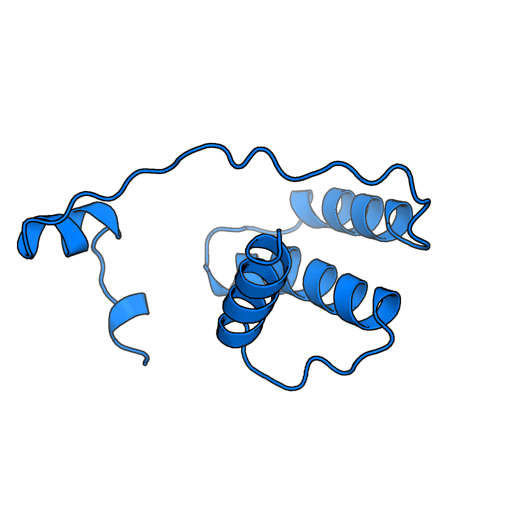. ASP A 1 86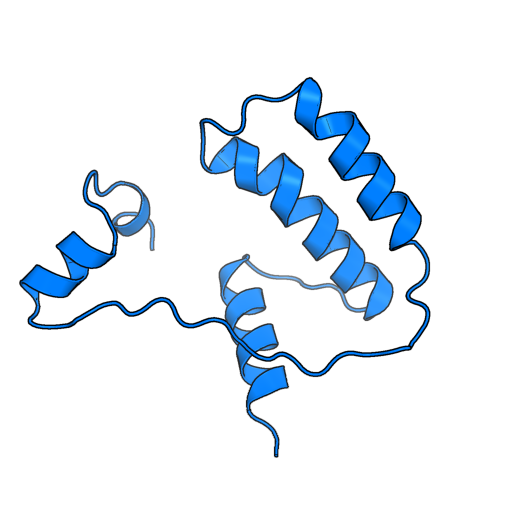 ? -11.573 2.817 -3.068 1.00 50.78 86 ASP A N 1
ATOM 691 C CA . ASP A 1 86 ? -12.792 2.004 -3.006 1.00 50.78 86 ASP A CA 1
ATOM 692 C C . ASP A 1 86 ? -13.214 1.414 -4.368 1.00 50.78 86 ASP A C 1
ATOM 694 O O . ASP A 1 86 ? -13.630 0.255 -4.430 1.00 50.78 86 ASP A O 1
ATOM 698 N N . GLU A 1 87 ? -13.036 2.125 -5.487 1.00 51.44 87 GLU A N 1
ATOM 699 C CA . GLU A 1 87 ? -13.316 1.566 -6.821 1.00 51.44 87 GLU A CA 1
ATOM 700 C C . GLU A 1 87 ? -12.300 0.490 -7.222 1.00 51.44 87 GLU A C 1
ATOM 702 O O . GLU A 1 87 ? -12.626 -0.450 -7.948 1.00 51.44 87 GLU A O 1
ATOM 707 N N . LEU A 1 88 ? -11.079 0.564 -6.690 1.00 54.62 88 LEU A N 1
ATOM 708 C CA . LEU A 1 88 ? -10.042 -0.445 -6.915 1.00 54.62 88 LEU A CA 1
ATOM 709 C C . LEU A 1 88 ? -10.355 -1.762 -6.215 1.00 54.62 88 LEU A C 1
ATOM 711 O O . LEU A 1 88 ? -10.055 -2.826 -6.759 1.00 54.62 88 LEU A O 1
ATOM 715 N N . ILE A 1 89 ? -10.998 -1.705 -5.046 1.00 53.38 89 ILE A N 1
ATOM 716 C CA . ILE A 1 89 ? -11.522 -2.894 -4.372 1.00 53.38 89 ILE A CA 1
ATOM 717 C C . ILE A 1 89 ? -12.632 -3.514 -5.228 1.00 53.38 89 ILE A C 1
ATOM 719 O O . ILE A 1 89 ? -12.597 -4.718 -5.465 1.00 53.38 89 ILE A O 1
ATOM 723 N N . HIS A 1 90 ? -13.550 -2.711 -5.775 1.00 49.50 90 HIS A N 1
ATOM 724 C CA . HIS A 1 90 ? -14.594 -3.209 -6.676 1.00 49.50 90 HIS A CA 1
ATOM 725 C C . HIS A 1 90 ? -14.043 -3.789 -7.984 1.00 49.50 90 HIS A C 1
ATOM 727 O O . HIS A 1 90 ? -14.540 -4.816 -8.441 1.00 49.50 90 HIS A O 1
ATOM 733 N N . LEU A 1 91 ? -12.994 -3.200 -8.565 1.00 51.34 91 LEU A N 1
ATOM 734 C CA . LEU A 1 91 ? -12.343 -3.738 -9.760 1.00 51.34 91 LEU A CA 1
ATOM 735 C C . LEU A 1 91 ? -11.614 -5.056 -9.460 1.00 51.34 91 LEU A C 1
ATOM 737 O O . LEU A 1 91 ? -11.692 -5.994 -10.250 1.00 51.34 91 LEU A O 1
ATOM 741 N N . LEU A 1 92 ? -10.931 -5.151 -8.315 1.00 46.53 92 LEU A N 1
ATOM 742 C CA . LEU A 1 92 ? -10.284 -6.388 -7.875 1.00 46.53 92 LEU A CA 1
ATOM 743 C C . LEU A 1 92 ? -11.305 -7.491 -7.580 1.00 46.53 92 LEU A C 1
ATOM 745 O O . LEU A 1 92 ? -11.058 -8.633 -7.948 1.00 46.53 92 LEU A O 1
ATOM 749 N N . VAL A 1 93 ? -12.447 -7.162 -6.972 1.00 51.38 93 VAL A N 1
ATOM 750 C CA . VAL A 1 93 ? -13.551 -8.110 -6.752 1.00 51.38 93 VAL A CA 1
ATOM 751 C C . VAL A 1 93 ? -14.182 -8.526 -8.084 1.00 51.38 93 VAL A C 1
ATOM 753 O O . VAL A 1 93 ? -14.338 -9.717 -8.325 1.00 51.38 93 VAL A O 1
ATOM 756 N N . GLY A 1 94 ? -14.420 -7.584 -9.000 1.00 47.97 94 GLY A N 1
ATOM 757 C CA . GLY A 1 94 ? -14.978 -7.872 -10.324 1.00 47.97 94 GLY A CA 1
ATOM 758 C C . GLY A 1 94 ? -14.075 -8.743 -11.205 1.00 47.97 94 GLY A C 1
ATOM 759 O O . GLY A 1 94 ? -14.572 -9.588 -11.938 1.00 47.97 94 GLY A O 1
ATOM 760 N N . ILE A 1 95 ? -12.746 -8.610 -11.101 1.00 48.12 95 ILE A N 1
ATOM 761 C CA . ILE A 1 95 ? -11.786 -9.502 -11.786 1.00 48.12 95 ILE A CA 1
ATOM 762 C C . ILE A 1 95 ? -11.789 -10.920 -11.178 1.00 48.12 95 ILE A C 1
ATOM 764 O O . ILE A 1 95 ? -11.365 -11.867 -11.837 1.00 48.12 95 ILE A O 1
ATOM 768 N N . LEU A 1 96 ? -12.252 -11.083 -9.936 1.00 43.03 96 LEU A N 1
ATOM 769 C CA . LEU A 1 96 ? -12.323 -12.372 -9.241 1.00 43.03 96 LEU A CA 1
ATOM 770 C C . LEU A 1 96 ? -13.682 -13.080 -9.382 1.00 43.03 96 LEU A C 1
ATOM 772 O O . LEU A 1 96 ? -13.781 -14.232 -8.965 1.00 43.03 96 LEU A O 1
ATOM 776 N N . GLU A 1 97 ? -14.697 -12.427 -9.958 1.00 40.31 97 GLU A N 1
ATOM 777 C CA . GLU A 1 97 ? -16.059 -12.969 -10.115 1.00 40.31 97 GLU A CA 1
ATOM 778 C C . GLU A 1 97 ? -16.419 -13.450 -11.535 1.00 40.31 97 GLU A C 1
ATOM 780 O O . GLU A 1 97 ? -17.507 -13.995 -11.710 1.00 40.31 97 GLU A O 1
ATOM 785 N N . ASP A 1 98 ? -15.539 -13.333 -12.537 1.00 28.77 98 ASP A N 1
ATOM 786 C CA . ASP A 1 98 ? -15.777 -13.977 -13.844 1.00 28.77 98 ASP A CA 1
ATOM 787 C C . ASP A 1 98 ? -15.313 -15.458 -13.819 1.00 28.77 98 ASP A C 1
ATOM 789 O O . ASP A 1 98 ? -14.210 -15.733 -13.330 1.00 28.77 98 ASP A O 1
ATOM 793 N N . PRO A 1 99 ? -16.132 -16.419 -14.299 1.00 39.69 99 PRO A N 1
ATOM 794 C CA . PRO A 1 99 ? -15.879 -17.861 -14.192 1.00 39.69 99 PRO A CA 1
ATOM 795 C C . PRO A 1 99 ? -14.771 -18.408 -15.107 1.00 39.69 99 PRO A C 1
ATOM 797 O O . PRO A 1 99 ? -14.512 -17.834 -16.191 1.00 39.69 99 PRO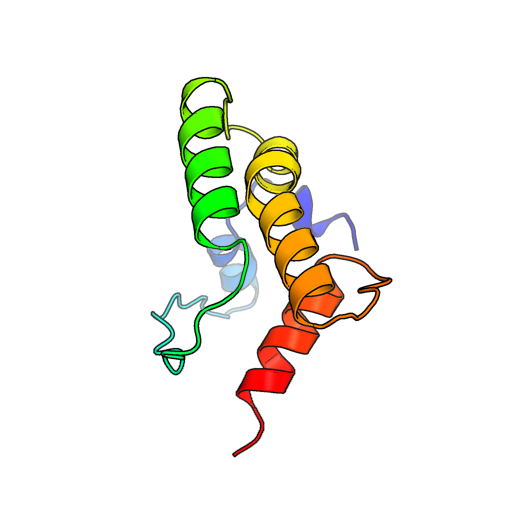 A O 1
#

Foldseek 3Di:
DPVVVPDPDDPQVVQVVVVDGDDDDDDPDDDDPDDQPCPVVLVVQLVVCVVVFDPPDPVSCCVRPVVSVVVSVCVSVVHPPPDDPVVVVVVVVVVVPDD

Radius of gyration: 16.55 Å; chains: 1; bounding box: 40×28×36 Å

Organism: Tectimicrobiota bacterium (NCBI:txid2528274)

Secondary structure (DSSP, 8-state):
--GGGS-SS-HHHHHHTTT---------PPPP-S--TTHHHHHHHHHHHGGG--TTSHHHHIIIIIHHHHHHHHHHHT----S-HHHHHHHHHHHHS--

pLDDT: mean 71.36, std 14.65, range [28.77, 92.69]

Sequence (99 aa):
MRAYFELPYDTDEILAEFGDTFTRTRLALPRSHRELPGLQALQQQLEATLPYVTLSSETAKREILIAPILSRVEVLCQRLLRDDVDELIHLLVGILEDP